Protein AF-A0A7W8WFP5-F1 (afdb_monomer)

Secondary structure (DSSP, 8-state):
--HHHHHHHHTTSSPPPHHHHHHHHHHH-GGGT--HHHHHHHHHHHHHHHHHHT-----PPPPPP-

pLDDT: mean 89.97, std 5.31, range [66.75, 94.44]

Foldseek 3Di:
DDPVVVVCCVVVVDQQDLVNLVVQCVVVPVVNVSHSVVSNVVSVVVVVVVVVVVPDDDDDDDDDDD

Sequence (66 aa):
MTRTALSHVLNGHAAISPEMALRLEQWLGIENGVRADLWIAQHAAYDLWPARQKGVPHVERAPLAA

Radius of gyration: 16.29 Å; Cα contacts (8 Å, |Δi|>4): 38; chains: 1; bounding box: 50×19×30 Å

Mean predicted aligned error: 5.24 Å

Solvent-accessible surface area (backbone atoms only — not comparable to full-atom values): 4122 Å² total; per-residue (Å²): 140,54,73,66,58,53,49,30,35,77,69,70,73,39,82,80,48,73,72,53,32,49,50,47,17,71,72,61,31,59,91,69,72,32,44,35,69,59,54,48,51,53,49,52,54,55,59,47,52,62,48,58,73,73,53,73,80,93,71,85,76,80,78,81,85,128

Structure (mmCIF, N/CA/C/O backbone):
data_AF-A0A7W8WFP5-F1
#
_entry.id   AF-A0A7W8WFP5-F1
#
loop_
_atom_site.group_PDB
_atom_site.id
_atom_site.type_symbol
_atom_site.label_atom_id
_atom_site.label_alt_id
_atom_site.label_comp_id
_atom_site.label_asym_id
_atom_site.label_entity_id
_atom_site.label_seq_id
_atom_site.pdbx_PDB_ins_code
_atom_site.Cartn_x
_atom_site.Cartn_y
_atom_site.Cartn_z
_atom_site.occupancy
_atom_site.B_iso_or_equiv
_atom_site.auth_seq_id
_atom_site.auth_comp_id
_atom_site.auth_asym_id
_atom_site.auth_atom_id
_atom_site.pdbx_PDB_model_num
ATOM 1 N N . MET A 1 1 ? 13.741 11.442 -3.436 1.00 66.75 1 MET A N 1
ATOM 2 C CA . MET A 1 1 ? 13.592 10.445 -2.353 1.00 66.75 1 MET A CA 1
ATOM 3 C C . MET A 1 1 ? 14.932 10.266 -1.672 1.00 66.75 1 MET A C 1
ATOM 5 O O . MET A 1 1 ? 15.941 10.304 -2.365 1.00 66.75 1 MET A O 1
ATOM 9 N N . THR A 1 2 ? 14.956 10.141 -0.346 1.00 86.75 2 THR A N 1
ATOM 10 C CA . THR A 1 2 ? 16.198 9.977 0.424 1.00 86.75 2 THR A CA 1
ATOM 11 C C . THR A 1 2 ? 16.476 8.495 0.676 1.00 86.75 2 THR A C 1
ATOM 13 O O . THR A 1 2 ? 15.550 7.683 0.709 1.00 86.75 2 THR A O 1
ATOM 16 N N . ARG A 1 3 ? 17.744 8.137 0.916 1.00 89.00 3 ARG A N 1
ATOM 17 C CA . ARG A 1 3 ? 18.125 6.791 1.382 1.00 89.00 3 ARG A CA 1
ATOM 18 C C . ARG A 1 3 ? 17.333 6.382 2.626 1.00 89.00 3 ARG A C 1
ATOM 20 O O . ARG A 1 3 ? 16.913 5.238 2.733 1.00 89.00 3 ARG A O 1
ATOM 27 N N . THR A 1 4 ? 17.104 7.319 3.543 1.00 93.31 4 THR A N 1
ATOM 28 C CA . THR A 1 4 ? 16.326 7.090 4.766 1.00 93.31 4 THR A CA 1
ATOM 29 C C . THR A 1 4 ? 14.882 6.698 4.461 1.00 93.31 4 THR A C 1
ATOM 31 O O . THR A 1 4 ? 14.390 5.742 5.046 1.00 93.31 4 THR A O 1
ATOM 34 N N . ALA A 1 5 ? 14.225 7.365 3.504 1.00 89.12 5 ALA A N 1
ATOM 35 C CA . ALA A 1 5 ? 12.868 7.003 3.095 1.00 89.12 5 ALA A CA 1
ATOM 36 C C . ALA A 1 5 ? 12.809 5.576 2.529 1.00 89.12 5 ALA A C 1
ATOM 38 O O . ALA A 1 5 ? 11.954 4.793 2.931 1.00 89.12 5 ALA A O 1
ATOM 39 N N . LEU A 1 6 ? 13.763 5.212 1.664 1.00 88.19 6 LEU A N 1
ATOM 40 C CA . LEU A 1 6 ? 13.873 3.843 1.152 1.00 88.19 6 LEU A CA 1
ATOM 41 C C . LEU A 1 6 ? 14.135 2.836 2.279 1.00 88.19 6 LEU A C 1
ATOM 43 O O . LEU A 1 6 ? 13.494 1.794 2.331 1.00 88.19 6 LEU A O 1
ATOM 47 N N . SER A 1 7 ? 15.018 3.168 3.221 1.00 93.12 7 SER A N 1
ATOM 48 C CA . SER A 1 7 ? 15.286 2.330 4.390 1.00 93.12 7 SER A CA 1
ATOM 49 C C . SER A 1 7 ? 14.036 2.119 5.241 1.00 93.12 7 SER A C 1
ATOM 51 O O . SER A 1 7 ? 13.812 1.008 5.709 1.00 93.12 7 SER A O 1
ATOM 53 N N . HIS A 1 8 ? 13.214 3.146 5.461 1.00 93.50 8 HIS A N 1
ATOM 54 C CA . HIS A 1 8 ? 11.976 2.986 6.223 1.00 93.50 8 HIS A CA 1
ATOM 55 C C . HIS A 1 8 ? 10.992 2.056 5.512 1.00 93.50 8 HIS A C 1
ATOM 57 O O . HIS A 1 8 ? 10.431 1.188 6.169 1.00 93.50 8 HIS A O 1
ATOM 63 N N . VAL A 1 9 ? 10.839 2.178 4.190 1.00 89.94 9 VAL A N 1
ATOM 64 C CA . VAL A 1 9 ? 9.983 1.276 3.401 1.00 89.94 9 VAL A CA 1
ATOM 65 C C . VAL A 1 9 ? 10.483 -0.169 3.482 1.00 89.94 9 VAL A C 1
ATOM 67 O O . VAL A 1 9 ? 9.715 -1.063 3.818 1.00 89.94 9 VAL A O 1
ATOM 70 N N . LEU A 1 10 ? 11.781 -0.402 3.256 1.00 87.25 10 LEU A N 1
ATOM 71 C CA . LEU A 1 10 ? 12.369 -1.749 3.289 1.00 87.25 10 LEU A CA 1
ATOM 72 C C . LEU A 1 10 ? 12.258 -2.429 4.659 1.00 87.25 10 LEU A C 1
ATOM 74 O O . LEU A 1 10 ? 12.162 -3.648 4.729 1.00 87.25 10 LEU A O 1
ATOM 78 N N . ASN A 1 11 ? 12.270 -1.649 5.741 1.00 91.88 11 ASN A N 1
ATOM 79 C CA . ASN A 1 11 ? 12.140 -2.164 7.105 1.00 91.88 11 ASN A CA 1
ATOM 80 C C . ASN A 1 11 ? 10.695 -2.105 7.635 1.00 91.88 11 ASN A C 1
ATOM 82 O O . ASN A 1 11 ? 10.483 -2.284 8.830 1.00 91.88 11 ASN A O 1
ATOM 86 N N . GLY A 1 12 ? 9.701 -1.815 6.787 1.00 87.06 12 GLY A N 1
ATOM 87 C CA . GLY A 1 12 ? 8.291 -1.769 7.195 1.00 87.06 12 GLY A CA 1
ATOM 88 C C . GLY A 1 12 ? 7.929 -0.617 8.140 1.00 87.06 12 GLY A C 1
ATOM 89 O O . GLY A 1 12 ? 6.852 -0.613 8.727 1.00 87.06 12 GLY A O 1
ATOM 90 N N . HIS A 1 13 ? 8.804 0.378 8.288 1.00 91.38 13 HIS A N 1
ATOM 91 C CA . HIS A 1 13 ? 8.567 1.582 9.089 1.00 91.38 13 HIS A CA 1
ATOM 92 C C . HIS A 1 13 ? 7.830 2.685 8.315 1.00 91.38 13 HIS A C 1
ATOM 94 O O . HIS A 1 13 ? 7.478 3.710 8.896 1.00 91.38 13 HIS A O 1
ATOM 100 N N . ALA A 1 14 ? 7.627 2.517 7.006 1.00 90.62 14 ALA A N 1
ATOM 101 C CA . ALA A 1 14 ? 6.850 3.435 6.185 1.00 90.62 14 ALA A CA 1
ATOM 102 C C . ALA A 1 14 ? 6.131 2.705 5.047 1.00 90.62 14 ALA A C 1
ATOM 104 O O . ALA A 1 14 ? 6.637 1.728 4.496 1.00 90.62 14 ALA A O 1
ATOM 105 N N . ALA A 1 15 ? 4.977 3.251 4.672 1.00 90.25 15 ALA A N 1
ATOM 106 C CA . ALA A 1 15 ? 4.258 2.910 3.456 1.00 90.25 15 ALA A CA 1
ATOM 107 C C . ALA A 1 15 ? 5.098 3.189 2.201 1.00 90.25 15 ALA A C 1
ATOM 109 O O . ALA A 1 15 ? 5.828 4.185 2.141 1.00 90.25 15 ALA A O 1
ATOM 110 N N . ILE A 1 16 ? 4.954 2.352 1.172 1.00 91.00 16 ILE A N 1
ATOM 111 C CA . ILE A 1 16 ? 5.508 2.662 -0.148 1.00 91.00 16 ILE A CA 1
ATOM 112 C C . ILE A 1 16 ? 4.612 3.688 -0.857 1.00 91.00 16 ILE A C 1
ATOM 114 O O . ILE A 1 16 ? 3.415 3.466 -1.022 1.00 91.00 16 ILE A O 1
ATOM 118 N N . SER A 1 17 ? 5.183 4.819 -1.287 1.00 90.69 17 SER A N 1
ATOM 119 C CA . SER A 1 17 ? 4.447 5.811 -2.085 1.00 90.69 17 SER A CA 1
ATOM 120 C C . SER A 1 17 ? 4.430 5.437 -3.576 1.00 90.69 17 SER A C 1
ATOM 122 O O . SER A 1 17 ? 5.359 4.764 -4.040 1.00 90.69 17 SER A O 1
ATOM 124 N N . PRO A 1 18 ? 3.442 5.913 -4.361 1.00 92.06 18 PRO A N 1
ATOM 125 C CA . PRO A 1 18 ? 3.417 5.720 -5.813 1.00 92.06 18 PRO A CA 1
ATOM 126 C C . PRO A 1 18 ? 4.704 6.180 -6.514 1.00 92.06 18 PRO A C 1
ATOM 128 O O . PRO A 1 18 ? 5.236 5.481 -7.373 1.00 92.06 18 PRO A O 1
ATOM 131 N N . GLU A 1 19 ? 5.278 7.314 -6.103 1.00 92.94 19 GLU A N 1
ATOM 132 C CA . GLU A 1 19 ? 6.523 7.840 -6.674 1.00 92.94 19 GLU A CA 1
ATOM 133 C C . GLU A 1 19 ? 7.731 6.953 -6.349 1.00 92.94 19 GLU A C 1
ATOM 135 O O . GLU A 1 19 ? 8.656 6.858 -7.157 1.00 92.94 19 GLU A O 1
ATOM 140 N N . MET A 1 20 ? 7.746 6.302 -5.177 1.00 92.31 20 MET A N 1
ATOM 141 C CA . MET A 1 20 ? 8.775 5.316 -4.833 1.00 92.31 20 MET A CA 1
ATOM 142 C C . MET A 1 20 ? 8.631 4.063 -5.682 1.00 92.31 20 MET A C 1
ATOM 144 O O . MET A 1 20 ? 9.623 3.586 -6.223 1.00 92.31 20 MET A O 1
ATOM 148 N N . ALA A 1 21 ? 7.406 3.556 -5.821 1.00 93.31 21 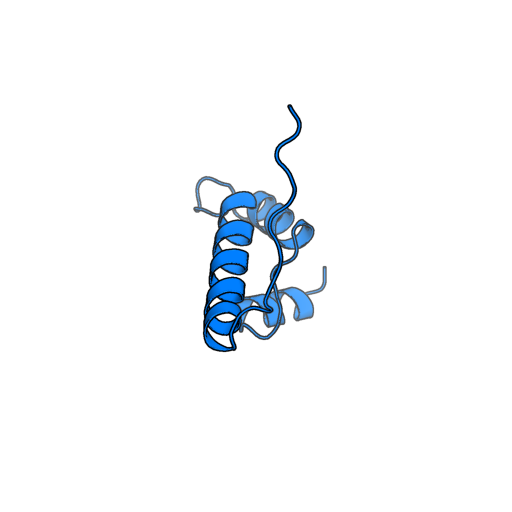ALA A N 1
ATOM 149 C CA . ALA A 1 21 ? 7.119 2.369 -6.611 1.00 93.31 21 ALA A CA 1
ATOM 150 C C . ALA A 1 21 ? 7.565 2.556 -8.074 1.00 93.31 21 ALA A C 1
ATOM 152 O O . ALA A 1 21 ? 8.287 1.717 -8.604 1.00 93.31 21 ALA A O 1
ATOM 153 N N . LEU A 1 22 ? 7.263 3.712 -8.680 1.00 94.44 22 LEU A N 1
ATOM 154 C CA . LEU A 1 22 ? 7.716 4.060 -10.035 1.00 94.44 22 LEU A CA 1
ATOM 155 C C . LEU A 1 22 ? 9.239 4.189 -10.158 1.00 94.44 22 LEU A C 1
ATOM 157 O O . LEU A 1 22 ? 9.806 3.876 -11.203 1.00 94.44 22 LEU A O 1
ATOM 161 N N . ARG A 1 23 ? 9.924 4.675 -9.117 1.00 91.94 23 ARG A N 1
ATOM 162 C CA . ARG A 1 23 ? 11.393 4.767 -9.110 1.00 91.94 23 ARG A CA 1
ATOM 163 C C . ARG A 1 23 ? 12.048 3.401 -8.974 1.00 91.94 23 ARG A C 1
ATOM 165 O O . ARG A 1 23 ? 13.068 3.170 -9.612 1.00 91.94 23 ARG A O 1
ATOM 172 N N . LEU A 1 24 ? 11.485 2.525 -8.146 1.00 91.00 24 LEU A N 1
ATOM 173 C CA . LEU A 1 24 ? 11.954 1.152 -8.007 1.00 91.00 24 LEU A CA 1
ATOM 174 C C . LEU A 1 24 ? 11.748 0.382 -9.314 1.00 91.00 24 LEU A C 1
ATOM 176 O O . LEU A 1 24 ? 12.676 -0.290 -9.748 1.00 91.00 24 LEU A O 1
ATOM 180 N N . GLU A 1 25 ? 10.600 0.554 -9.976 1.00 94.31 25 GLU A N 1
ATOM 181 C CA . GLU A 1 25 ? 10.330 -0.029 -11.297 1.00 94.31 25 GLU A CA 1
ATOM 182 C C . GLU A 1 25 ? 11.345 0.439 -12.343 1.00 94.31 25 GLU A C 1
ATOM 184 O O . GLU A 1 25 ? 11.939 -0.380 -13.033 1.00 94.31 25 GLU A O 1
ATOM 189 N N . GLN A 1 26 ? 11.615 1.743 -12.425 1.00 93.62 26 GLN A N 1
ATOM 190 C CA . GLN A 1 26 ? 12.613 2.274 -13.360 1.00 93.62 26 GLN A CA 1
ATOM 191 C C . GLN A 1 26 ? 14.043 1.828 -13.042 1.00 93.62 26 GLN A C 1
ATOM 193 O O . GLN A 1 26 ? 14.862 1.700 -13.947 1.00 93.62 26 GLN A O 1
ATOM 198 N N . TRP A 1 27 ? 14.371 1.644 -11.762 1.00 91.19 27 TRP A N 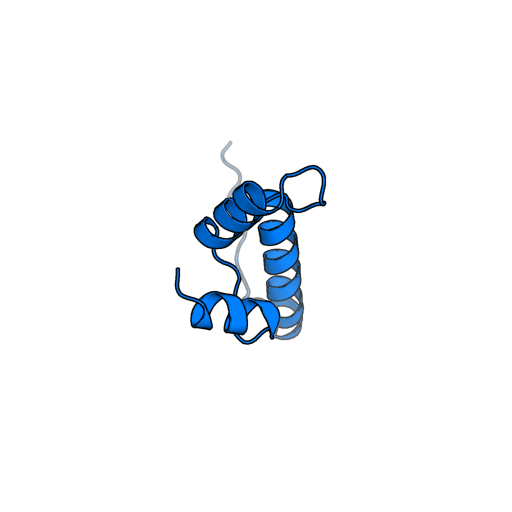1
ATOM 199 C CA . TRP A 1 27 ? 15.723 1.281 -11.344 1.00 91.19 27 TRP A CA 1
ATOM 200 C C . TRP A 1 27 ? 16.015 -0.207 -11.524 1.00 91.19 27 TRP A C 1
ATOM 202 O O . TRP A 1 27 ? 17.100 -0.566 -11.974 1.00 91.19 27 TRP A O 1
ATOM 212 N N . LEU A 1 28 ? 15.066 -1.060 -11.143 1.00 91.25 28 LEU A N 1
ATOM 213 C CA . LEU A 1 28 ? 15.232 -2.509 -11.141 1.00 91.25 28 LEU A CA 1
ATOM 214 C C . LEU A 1 28 ? 14.653 -3.158 -12.395 1.00 91.25 28 LEU A C 1
ATOM 216 O O . LEU A 1 28 ? 15.029 -4.279 -12.692 1.00 91.25 28 LEU A O 1
ATOM 220 N N . GLY A 1 29 ? 13.785 -2.481 -13.140 1.00 91.88 29 GLY A N 1
ATOM 221 C CA . GLY A 1 29 ? 13.114 -3.048 -14.302 1.00 91.88 29 GLY A CA 1
ATOM 222 C C . GLY A 1 29 ? 11.943 -3.958 -13.923 1.00 91.88 29 GLY A C 1
ATOM 223 O O . GLY A 1 29 ? 11.942 -4.661 -12.904 1.00 91.88 29 GLY A O 1
ATOM 224 N N . ILE A 1 30 ? 10.922 -3.963 -14.778 1.00 90.06 30 ILE A N 1
ATOM 225 C CA . ILE A 1 30 ? 9.726 -4.802 -14.621 1.00 90.06 30 ILE A CA 1
ATOM 226 C C . ILE A 1 30 ? 10.061 -6.299 -14.689 1.00 90.06 30 ILE A C 1
ATOM 228 O O . ILE A 1 30 ? 9.390 -7.117 -14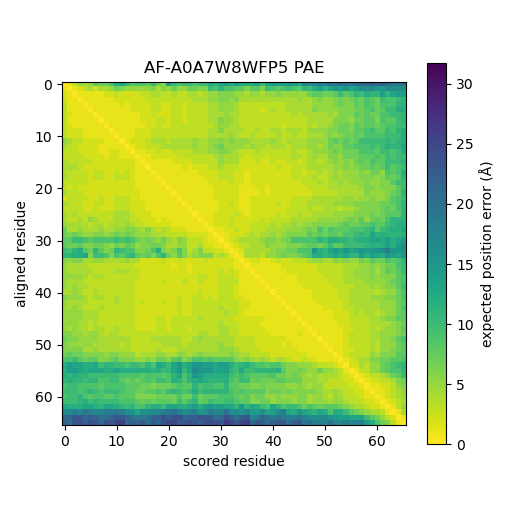.061 1.00 90.06 30 ILE A O 1
ATOM 232 N N . GLU A 1 31 ? 11.121 -6.655 -15.414 1.00 87.12 31 GLU A N 1
ATOM 233 C CA . GLU A 1 31 ? 11.642 -8.009 -15.582 1.00 87.12 31 GLU A CA 1
ATOM 234 C C . GLU A 1 31 ? 12.169 -8.608 -14.274 1.00 87.12 31 GLU A C 1
ATOM 236 O O . GLU A 1 31 ? 12.136 -9.824 -14.100 1.00 87.12 31 GLU A O 1
ATOM 241 N N . ASN A 1 32 ? 12.566 -7.762 -13.320 1.00 84.25 32 ASN A N 1
ATOM 242 C CA . ASN A 1 32 ? 12.987 -8.176 -11.984 1.00 84.25 32 ASN A CA 1
ATOM 243 C C . ASN A 1 32 ? 11.821 -8.192 -10.978 1.00 84.25 32 ASN A C 1
ATOM 245 O O . ASN A 1 32 ? 12.031 -8.201 -9.766 1.00 84.25 32 ASN A O 1
ATOM 249 N N . GLY A 1 33 ? 10.575 -8.192 -11.468 1.00 75.12 33 GLY A N 1
ATOM 250 C CA . GLY A 1 33 ? 9.370 -8.285 -10.641 1.00 75.12 33 GLY A CA 1
ATOM 251 C C . GLY A 1 33 ? 8.976 -6.974 -9.958 1.00 75.12 33 GLY A C 1
ATOM 252 O O . GLY A 1 33 ? 8.135 -6.969 -9.058 1.00 75.12 33 GLY A O 1
ATOM 253 N N . VAL A 1 34 ? 9.562 -5.849 -10.371 1.00 81.06 34 VAL A N 1
ATOM 254 C CA . VAL A 1 34 ? 9.330 -4.545 -9.747 1.00 81.06 34 VAL A CA 1
ATOM 255 C C . VAL A 1 34 ? 8.336 -3.753 -10.572 1.00 81.06 34 VAL A C 1
ATOM 257 O O . VAL A 1 34 ? 8.693 -2.808 -11.257 1.00 81.06 34 VAL A O 1
ATOM 260 N N . ARG A 1 35 ? 7.069 -4.168 -10.523 1.00 93.81 35 ARG A N 1
ATOM 261 C CA . ARG A 1 35 ? 5.972 -3.396 -11.107 1.00 93.81 35 ARG A CA 1
ATOM 262 C C . ARG A 1 35 ? 5.322 -2.497 -10.066 1.00 93.81 35 ARG A C 1
ATOM 264 O O . ARG A 1 35 ? 4.882 -2.979 -9.022 1.00 93.81 35 ARG A O 1
ATOM 271 N N . ALA A 1 36 ? 5.235 -1.205 -10.347 1.00 93.50 36 ALA A N 1
ATOM 272 C CA . ALA A 1 36 ? 4.753 -0.213 -9.401 1.00 93.50 36 ALA A CA 1
ATOM 273 C C . ALA A 1 36 ? 3.310 -0.495 -8.953 1.00 93.50 36 ALA A C 1
ATOM 275 O O . ALA A 1 36 ? 3.007 -0.423 -7.763 1.00 93.50 36 ALA A O 1
ATOM 276 N N . ASP A 1 37 ? 2.438 -0.880 -9.886 1.00 94.12 37 ASP A N 1
ATOM 277 C CA . ASP A 1 37 ? 1.039 -1.222 -9.611 1.00 94.12 37 ASP A CA 1
ATOM 278 C C . ASP A 1 37 ? 0.899 -2.404 -8.640 1.00 94.12 37 ASP A C 1
ATOM 280 O O . ASP A 1 37 ? 0.119 -2.340 -7.687 1.00 94.12 37 ASP A O 1
ATOM 284 N N . LEU A 1 38 ? 1.703 -3.449 -8.829 1.00 91.94 38 LEU A N 1
ATOM 285 C CA . LEU A 1 38 ? 1.713 -4.630 -7.975 1.00 91.94 38 LEU A CA 1
ATOM 286 C C . LEU A 1 38 ? 2.159 -4.294 -6.550 1.00 91.94 38 LEU A C 1
ATOM 288 O O . LEU A 1 38 ? 1.539 -4.743 -5.587 1.00 91.94 38 LEU A O 1
ATOM 292 N N . TRP A 1 39 ? 3.205 -3.480 -6.405 1.00 88.75 39 TRP A N 1
ATOM 293 C CA . TRP A 1 39 ? 3.697 -3.057 -5.093 1.00 88.75 39 TRP A CA 1
ATOM 294 C C . TRP A 1 39 ? 2.655 -2.240 -4.327 1.00 88.75 39 TRP A C 1
ATOM 296 O O . TRP A 1 39 ? 2.431 -2.481 -3.139 1.00 88.75 39 TRP A O 1
ATOM 306 N N . ILE A 1 40 ? 1.979 -1.312 -5.007 1.00 92.94 40 ILE A N 1
ATOM 307 C CA . ILE A 1 40 ? 0.902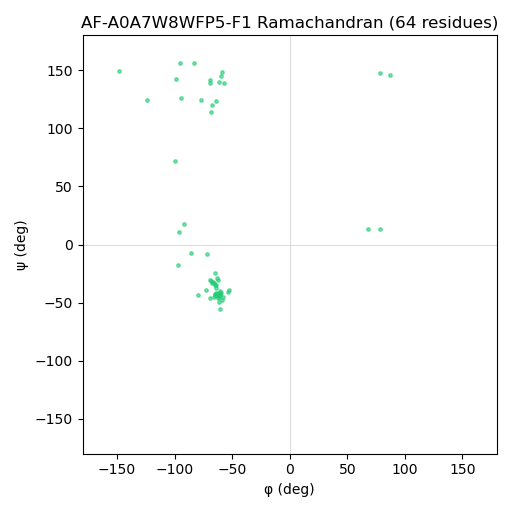 -0.524 -4.403 1.00 92.94 40 ILE A CA 1
ATOM 308 C C . ILE A 1 40 ? -0.278 -1.420 -4.020 1.00 92.94 40 ILE A C 1
ATOM 310 O O . ILE A 1 40 ? -0.792 -1.302 -2.908 1.00 92.94 40 ILE A O 1
ATOM 314 N N . ALA A 1 41 ? -0.677 -2.354 -4.886 1.00 93.25 41 ALA A N 1
ATOM 315 C CA . ALA A 1 41 ? -1.752 -3.296 -4.591 1.00 93.25 41 ALA A CA 1
ATOM 316 C C . ALA A 1 41 ? -1.426 -4.187 -3.379 1.00 93.25 41 ALA A C 1
ATOM 318 O O . ALA A 1 41 ? -2.270 -4.371 -2.502 1.00 93.25 41 ALA A O 1
ATOM 319 N N . GLN A 1 42 ? -0.195 -4.697 -3.294 1.00 90.56 42 GLN A N 1
ATOM 320 C CA . GLN A 1 42 ? 0.262 -5.521 -2.177 1.00 90.56 42 GLN A CA 1
ATOM 321 C C . GLN A 1 42 ? 0.274 -4.737 -0.861 1.00 90.56 42 GLN A C 1
ATOM 323 O O . GLN A 1 42 ? -0.144 -5.258 0.176 1.00 90.56 42 GLN A O 1
ATOM 328 N N . HIS A 1 43 ? 0.729 -3.484 -0.903 1.00 90.88 43 HIS A N 1
ATOM 329 C CA . HIS A 1 43 ? 0.726 -2.616 0.265 1.00 90.88 43 HIS A CA 1
ATOM 330 C C . HIS A 1 43 ? -0.702 -2.278 0.717 1.00 90.88 43 HIS A C 1
ATOM 332 O O . HIS A 1 43 ? -1.026 -2.452 1.888 1.00 90.88 43 HIS A O 1
ATOM 338 N N . ALA A 1 44 ? -1.593 -1.929 -0.215 1.00 93.06 44 ALA A N 1
ATOM 339 C CA . ALA A 1 44 ? -3.002 -1.687 0.084 1.00 93.06 44 ALA A CA 1
ATOM 340 C C . ALA A 1 44 ? -3.693 -2.930 0.671 1.00 93.06 44 ALA A C 1
ATOM 342 O O . ALA A 1 44 ? -4.475 -2.823 1.616 1.00 93.06 44 ALA A O 1
ATOM 343 N N . ALA A 1 45 ? -3.391 -4.125 0.155 1.00 94.00 45 ALA A N 1
ATOM 344 C CA . ALA A 1 45 ? -3.896 -5.377 0.715 1.00 94.0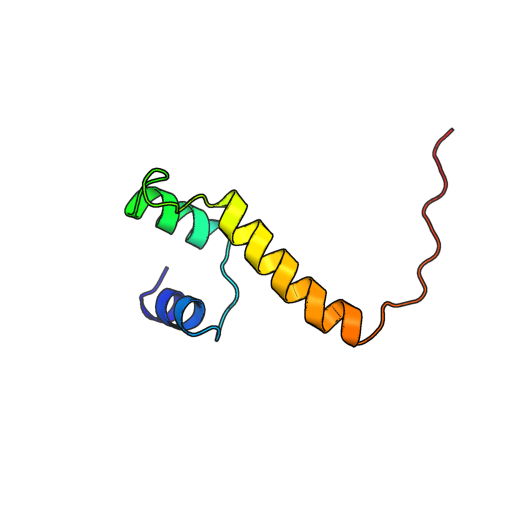0 45 ALA A CA 1
ATOM 345 C C . ALA A 1 45 ? -3.422 -5.585 2.162 1.00 94.00 45 ALA A C 1
ATOM 347 O O . ALA A 1 45 ? -4.221 -5.980 3.017 1.00 94.00 45 ALA A O 1
ATOM 348 N N . TYR A 1 46 ? -2.150 -5.280 2.442 1.00 91.50 46 TYR A N 1
ATOM 349 C CA . TYR A 1 46 ? -1.608 -5.318 3.796 1.00 91.50 46 TYR A CA 1
ATOM 350 C C . TYR A 1 46 ? -2.311 -4.319 4.714 1.00 91.50 46 TYR A C 1
ATOM 352 O O . TYR A 1 46 ? -2.724 -4.719 5.7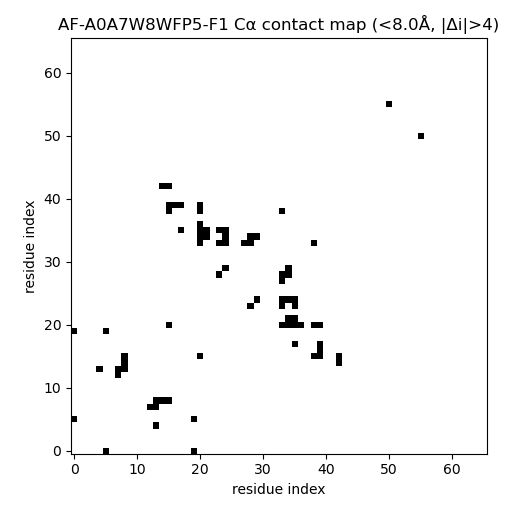91 1.00 91.50 46 TYR A O 1
ATOM 360 N N . ASP A 1 47 ? -2.521 -3.072 4.292 1.00 90.94 47 ASP A N 1
ATOM 361 C CA . ASP A 1 47 ? -3.180 -2.041 5.109 1.00 90.94 47 ASP A CA 1
ATOM 362 C C . ASP A 1 47 ? -4.651 -2.370 5.402 1.00 90.94 47 ASP A C 1
ATOM 364 O O . ASP A 1 47 ? -5.167 -2.106 6.496 1.00 90.94 47 ASP A O 1
ATOM 368 N N . LEU A 1 48 ? -5.335 -3.005 4.445 1.00 93.62 48 LEU A N 1
ATOM 369 C CA . LEU A 1 48 ? -6.717 -3.450 4.607 1.00 93.62 48 LEU A CA 1
ATOM 370 C C . LEU A 1 48 ? -6.859 -4.568 5.647 1.00 93.62 48 LEU A C 1
ATOM 372 O O . LEU A 1 48 ? -7.891 -4.637 6.313 1.00 93.62 48 LEU A O 1
ATOM 376 N N . TRP A 1 49 ? -5.871 -5.451 5.805 1.00 93.75 49 TRP A N 1
ATOM 377 C CA . TRP A 1 49 ? -5.948 -6.580 6.738 1.00 93.75 49 TRP A CA 1
ATOM 378 C C . TRP A 1 49 ? -6.130 -6.164 8.216 1.00 93.75 49 TRP A C 1
ATOM 380 O O . TRP A 1 49 ? -7.123 -6.578 8.823 1.00 93.75 49 TRP A O 1
ATOM 390 N N . PRO A 1 50 ? -5.270 -5.329 8.831 1.00 92.56 50 PRO A N 1
ATOM 391 C CA . PRO A 1 50 ? -5.466 -4.860 10.196 1.00 92.56 50 PRO A CA 1
ATOM 392 C C . PRO A 1 50 ? -6.650 -3.893 10.299 1.00 92.56 50 PRO A C 1
ATOM 394 O O . PRO A 1 50 ? -7.317 -3.875 11.331 1.00 92.56 50 PRO A O 1
ATOM 397 N N . ALA A 1 51 ? -6.963 -3.121 9.250 1.00 92.31 51 ALA A N 1
ATOM 398 C CA . ALA A 1 51 ? -8.147 -2.261 9.236 1.00 92.31 51 ALA A CA 1
ATOM 399 C C . ALA A 1 51 ? -9.446 -3.077 9.349 1.00 92.31 51 ALA A C 1
ATOM 401 O O . ALA A 1 51 ? -10.319 -2.740 10.144 1.00 92.31 51 ALA A O 1
ATOM 402 N N . ARG A 1 52 ? -9.547 -4.203 8.630 1.00 92.94 52 ARG A N 1
ATOM 403 C CA . ARG A 1 52 ? -10.685 -5.132 8.733 1.00 92.94 52 ARG A CA 1
ATOM 404 C C . ARG A 1 52 ? -10.792 -5.764 10.119 1.00 92.94 52 ARG A C 1
ATOM 406 O O . ARG A 1 52 ? -11.901 -5.934 10.612 1.00 92.94 52 ARG A O 1
ATOM 413 N N . GLN A 1 53 ? -9.663 -6.078 10.756 1.00 93.62 53 GLN A N 1
ATOM 414 C CA . GLN A 1 53 ? -9.647 -6.650 12.108 1.00 93.62 53 GLN A CA 1
ATOM 415 C C . GLN A 1 53 ? -10.111 -5.666 13.189 1.00 93.62 53 GLN A C 1
ATOM 417 O O . GLN A 1 53 ? -10.714 -6.086 14.171 1.00 93.62 53 GLN A O 1
ATOM 422 N N . LYS A 1 54 ? -9.876 -4.360 13.008 1.00 92.62 54 LYS A N 1
ATOM 423 C CA . LYS A 1 54 ? -10.351 -3.309 13.929 1.00 92.62 54 LYS A CA 1
ATOM 424 C C . LYS A 1 54 ? -11.866 -3.070 13.859 1.00 92.62 54 LYS A C 1
ATOM 426 O O . LYS A 1 54 ? -12.399 -2.348 14.696 1.00 92.62 54 LYS A O 1
ATOM 431 N N . GLY A 1 55 ? -12.549 -3.684 12.893 1.00 86.44 55 GLY A N 1
ATOM 432 C CA . GLY A 1 55 ? -13.950 -3.425 12.588 1.00 86.44 55 GLY A CA 1
ATOM 433 C C . GLY A 1 55 ? -14.108 -2.259 11.613 1.00 86.44 55 GLY A C 1
ATOM 434 O O . GLY A 1 55 ? -13.332 -1.304 11.613 1.00 86.44 55 GLY A O 1
ATOM 435 N N . VAL A 1 56 ? -15.117 -2.357 10.750 1.00 82.38 56 VAL A N 1
ATOM 436 C CA . VAL A 1 56 ? -15.474 -1.294 9.803 1.00 82.38 56 VAL A CA 1
ATOM 437 C C . VAL A 1 56 ? -16.640 -0.477 10.362 1.00 82.38 56 VAL A C 1
ATOM 439 O O . VAL A 1 56 ? -17.532 -1.058 10.988 1.00 82.38 56 VAL A O 1
ATOM 442 N N . PRO A 1 57 ? -16.664 0.852 10.160 1.00 87.69 57 PRO A N 1
ATOM 443 C CA . PRO A 1 57 ? -17.819 1.657 10.531 1.00 87.69 57 PRO A CA 1
ATOM 444 C C . PRO A 1 57 ? -19.072 1.157 9.803 1.00 87.69 57 PRO A C 1
ATOM 446 O O . PRO A 1 57 ? -18.997 0.654 8.679 1.00 87.69 57 PRO A O 1
ATOM 449 N N . HIS A 1 58 ? -20.232 1.302 10.442 1.00 89.31 58 HIS A N 1
ATOM 450 C CA . HIS A 1 58 ? -21.502 1.061 9.771 1.00 89.31 58 HIS A CA 1
ATOM 451 C C . HIS A 1 58 ? -21.711 2.160 8.725 1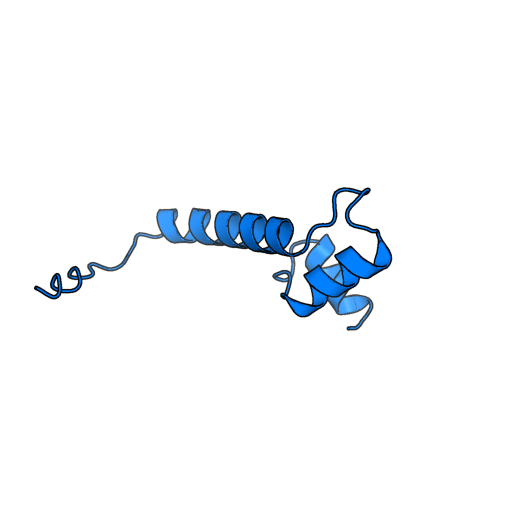.00 89.31 58 HIS A C 1
ATOM 453 O O . HIS A 1 58 ? -21.825 3.334 9.071 1.00 89.31 58 HIS A O 1
ATOM 459 N N . VAL A 1 59 ? -21.705 1.779 7.449 1.00 91.19 59 VAL A N 1
ATOM 460 C CA . VAL A 1 59 ? -21.841 2.694 6.312 1.00 91.19 59 VAL A CA 1
ATOM 461 C C . VAL A 1 59 ? -23.027 2.235 5.474 1.00 91.19 59 VAL A C 1
ATOM 463 O O . VAL A 1 59 ? -23.079 1.080 5.044 1.00 91.19 59 VAL A O 1
ATOM 466 N N . GLU A 1 60 ? -23.979 3.138 5.246 1.00 94.00 60 GLU A N 1
ATOM 467 C CA . GLU A 1 60 ? -25.101 2.905 4.339 1.00 94.00 60 GLU A CA 1
ATOM 468 C C . GLU A 1 60 ? -24.602 2.857 2.887 1.00 94.00 60 GLU A C 1
ATOM 470 O O . GLU A 1 60 ? -23.719 3.621 2.487 1.00 94.00 60 GLU A O 1
ATOM 475 N N . ARG A 1 61 ? -25.128 1.922 2.087 1.00 92.00 61 ARG A N 1
ATOM 476 C CA . ARG A 1 61 ? -24.718 1.792 0.683 1.00 92.00 61 ARG A CA 1
ATOM 477 C C . ARG A 1 61 ? -25.219 2.987 -0.121 1.00 92.00 61 ARG A C 1
ATOM 479 O O . ARG A 1 61 ? -26.351 3.422 0.061 1.00 92.00 61 ARG A O 1
ATOM 486 N N . ALA A 1 62 ? -24.397 3.458 -1.058 1.00 92.62 62 ALA A N 1
ATOM 487 C CA . ALA A 1 62 ? -24.829 4.468 -2.014 1.00 92.62 62 ALA A CA 1
ATOM 488 C C . ALA A 1 62 ? -26.071 3.973 -2.787 1.00 92.62 62 ALA A C 1
ATOM 490 O O . ALA A 1 62 ? -26.109 2.793 -3.165 1.00 92.62 62 ALA A O 1
ATOM 491 N N . PRO A 1 63 ? -27.072 4.839 -3.031 1.00 94.06 63 PRO A N 1
ATOM 492 C CA . PRO A 1 63 ? -28.217 4.474 -3.851 1.00 94.06 63 PRO A CA 1
ATOM 493 C C . PRO A 1 63 ? -27.739 4.121 -5.264 1.00 94.06 63 PRO A C 1
ATOM 495 O O . PRO A 1 63 ? -26.846 4.771 -5.811 1.00 94.06 63 PRO A O 1
ATOM 498 N N . LEU A 1 64 ? -28.327 3.082 -5.857 1.00 90.19 64 LEU A N 1
ATOM 499 C CA . LEU A 1 64 ? -28.093 2.771 -7.264 1.00 90.19 64 LEU A CA 1
ATOM 500 C C . LEU A 1 64 ? -28.7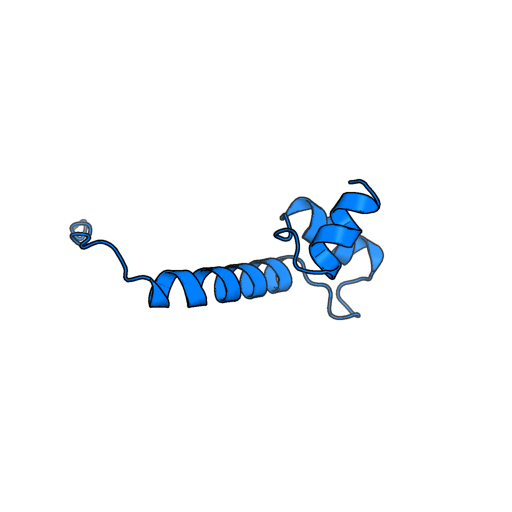18 3.895 -8.100 1.00 90.19 64 LEU A C 1
ATOM 502 O O . LEU A 1 64 ? -29.919 4.139 -7.993 1.00 90.19 64 LEU A O 1
ATOM 506 N N . ALA A 1 65 ? -27.907 4.596 -8.894 1.00 81.50 65 ALA A N 1
ATOM 507 C CA . ALA A 1 65 ? -28.434 5.503 -9.907 1.00 81.50 65 ALA A CA 1
ATOM 508 C C . ALA A 1 65 ? -29.216 4.666 -10.935 1.00 81.50 65 ALA A C 1
ATOM 510 O O . ALA A 1 65 ? -28.674 3.687 -11.453 1.00 81.50 65 ALA A O 1
ATOM 511 N N . ALA A 1 66 ?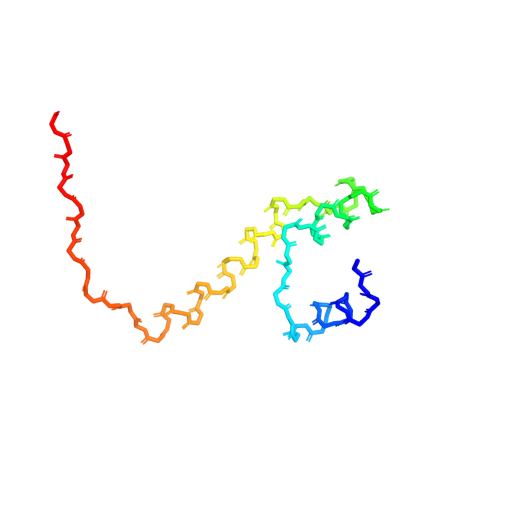 -30.490 5.010 -11.135 1.00 68.62 66 ALA A N 1
ATOM 512 C CA . ALA A 1 66 ? -31.381 4.385 -12.112 1.00 68.62 66 ALA A CA 1
ATOM 513 C C . ALA A 1 66 ? -31.034 4.799 -13.548 1.00 68.62 66 ALA A C 1
ATOM 515 O O . ALA A 1 66 ? -30.561 5.946 -13.727 1.00 68.62 66 ALA A O 1
#